Protein AF-A0A949XTU7-F1 (afdb_monomer_lite)

pLDDT: mean 70.81, std 19.99, range [29.8, 95.31]

Secondary structure (DSSP, 8-state):
-----------------------GGG------PEEPTTS-EE-GGGSTT-----B---S-TTSTT-B--EEEEEE-TTSSEEEEEE-S-EE-PBPTTS-B--EEEEPTTT--EEEEEESEEEEEEEEE-SSSS-EEEEEEEEPPBPP----

Structure (mmCIF, N/CA/C/O backbone):
data_AF-A0A949XTU7-F1
#
_entry.id   AF-A0A949XTU7-F1
#
loop_
_atom_site.group_PDB
_atom_site.id
_atom_site.type_symbol
_atom_site.label_atom_id
_atom_site.label_alt_id
_atom_site.label_comp_id
_atom_site.label_asym_id
_atom_site.label_entity_id
_atom_site.label_seq_id
_atom_site.pdbx_PDB_ins_code
_atom_site.Cartn_x
_atom_site.Cartn_y
_atom_site.Cartn_z
_atom_site.occupancy
_atom_site.B_iso_or_equiv
_atom_site.auth_seq_id
_atom_site.auth_comp_id
_atom_site.auth_asym_id
_atom_site.auth_atom_id
_atom_site.pdbx_PDB_model_num
ATOM 1 N N . MET A 1 1 ? -21.439 -76.596 13.500 1.00 38.84 1 MET A N 1
ATOM 2 C CA . MET A 1 1 ? -19.985 -76.475 13.743 1.00 38.84 1 MET A CA 1
ATOM 3 C C . MET A 1 1 ? -19.735 -75.093 14.336 1.00 38.84 1 MET A C 1
ATOM 5 O O . MET A 1 1 ? -20.201 -74.147 13.712 1.00 38.84 1 MET A O 1
ATOM 9 N N . PRO A 1 2 ? -19.149 -74.945 15.538 1.00 42.12 2 PRO A N 1
ATOM 10 C CA . PRO A 1 2 ? -18.985 -73.636 16.166 1.00 42.12 2 PRO A CA 1
ATOM 11 C C . PRO A 1 2 ? -17.638 -73.010 15.777 1.00 42.12 2 PRO A C 1
ATOM 13 O O . PRO A 1 2 ? -16.638 -73.720 15.705 1.00 42.12 2 PRO A O 1
ATOM 16 N N . LEU A 1 3 ? -17.587 -71.688 15.595 1.00 34.62 3 LEU A N 1
ATOM 17 C CA . LEU A 1 3 ? -16.339 -70.941 15.756 1.00 34.62 3 LEU A CA 1
ATOM 18 C C . LEU A 1 3 ? -16.587 -69.667 16.576 1.00 34.62 3 LEU A C 1
ATOM 20 O O . LEU A 1 3 ? -17.212 -68.715 16.128 1.00 34.62 3 LEU A O 1
ATOM 24 N N . LEU A 1 4 ? -16.144 -69.790 17.823 1.00 30.59 4 LEU A N 1
ATOM 25 C CA . LEU A 1 4 ? -15.580 -68.835 18.771 1.00 30.59 4 LEU A CA 1
ATOM 26 C C . LEU A 1 4 ? -15.936 -67.334 18.695 1.00 30.59 4 LEU A C 1
ATOM 28 O O . LEU A 1 4 ? -15.608 -66.614 17.759 1.00 30.59 4 LEU A O 1
ATOM 32 N N . LEU A 1 5 ? -16.495 -66.889 19.821 1.00 30.78 5 LEU A N 1
ATOM 33 C CA . LEU A 1 5 ? -16.744 -65.527 20.274 1.00 30.78 5 LEU A CA 1
ATOM 34 C C . LEU A 1 5 ? -15.444 -64.871 20.784 1.00 30.78 5 LEU A C 1
ATOM 36 O O . LEU A 1 5 ? -14.783 -65.435 21.656 1.00 30.78 5 LEU A O 1
ATOM 40 N N . THR A 1 6 ? -15.140 -63.648 20.350 1.00 33.66 6 THR A N 1
ATOM 41 C CA . THR A 1 6 ? -14.295 -62.714 21.115 1.00 33.66 6 THR A CA 1
ATOM 42 C C . THR A 1 6 ? -15.044 -61.401 21.325 1.00 33.66 6 THR A C 1
ATOM 44 O O . THR A 1 6 ? -15.431 -60.713 20.385 1.00 33.66 6 THR A O 1
ATOM 47 N N . MET A 1 7 ? -15.289 -61.094 22.601 1.00 29.80 7 MET A N 1
ATOM 48 C CA . MET A 1 7 ? -15.887 -59.853 23.084 1.00 29.80 7 MET A CA 1
ATOM 49 C C . MET A 1 7 ? -14.918 -58.674 22.919 1.00 29.80 7 MET A C 1
ATOM 51 O O . MET A 1 7 ? -13.766 -58.770 23.335 1.00 29.80 7 MET A O 1
ATOM 55 N N . ILE A 1 8 ? -15.419 -57.536 22.431 1.00 40.72 8 ILE A N 1
ATOM 56 C CA . ILE A 1 8 ? -14.872 -56.209 22.752 1.00 40.72 8 ILE A CA 1
ATOM 57 C C . ILE A 1 8 ? -15.970 -55.458 23.532 1.00 40.72 8 ILE A C 1
ATOM 59 O O . ILE A 1 8 ? -17.110 -55.423 23.061 1.00 40.72 8 ILE A O 1
ATOM 63 N N . PRO A 1 9 ? -15.690 -54.922 24.733 1.00 35.06 9 PRO A N 1
ATOM 64 C CA . PRO A 1 9 ? -16.704 -54.330 25.607 1.00 35.06 9 PRO A CA 1
ATOM 65 C C . PRO A 1 9 ? -16.957 -52.832 25.337 1.00 35.06 9 PRO A C 1
ATOM 67 O O . PRO A 1 9 ? -16.026 -52.102 25.015 1.00 35.06 9 PRO A O 1
ATOM 70 N N . GLY A 1 10 ? -18.196 -52.380 25.606 1.00 30.23 10 GLY A N 1
ATOM 71 C CA . GLY A 1 10 ? -18.542 -50.989 25.985 1.00 30.23 10 GLY A CA 1
ATOM 72 C C . GLY A 1 10 ? -19.089 -50.096 24.853 1.00 30.23 10 GLY A C 1
ATOM 73 O O . GLY A 1 10 ? -18.291 -49.592 24.080 1.00 30.23 10 GLY A O 1
ATOM 74 N N . ILE A 1 11 ? -20.408 -49.965 24.597 1.00 40.69 11 ILE A N 1
ATOM 75 C CA . ILE A 1 11 ? -21.445 -49.157 25.316 1.00 40.69 11 ILE A CA 1
ATOM 76 C C . ILE A 1 11 ? -21.199 -47.625 25.186 1.00 40.69 11 ILE A C 1
ATOM 78 O O . ILE A 1 11 ? -20.062 -47.221 25.397 1.00 40.69 11 ILE A O 1
ATOM 82 N N . PRO A 1 12 ? -22.200 -46.717 25.047 1.00 38.84 12 PRO A N 1
ATOM 83 C CA . PRO A 1 12 ? -23.486 -46.708 24.327 1.00 38.84 12 PRO A CA 1
ATOM 84 C C . PRO A 1 12 ? -23.682 -45.437 23.441 1.00 38.84 12 PRO A C 1
ATOM 86 O O . PRO A 1 12 ? -22.911 -44.482 23.471 1.00 38.84 12 PRO A O 1
ATOM 89 N N . LEU A 1 13 ? -24.794 -45.394 22.704 1.00 46.31 13 LEU A N 1
ATOM 90 C CA . LEU A 1 13 ? -25.411 -44.188 22.132 1.00 46.31 13 LEU A CA 1
ATOM 91 C C . LEU A 1 13 ? -26.076 -43.352 23.246 1.00 46.31 13 LEU A C 1
ATOM 93 O O . LEU A 1 13 ? -26.971 -43.885 23.899 1.00 46.31 13 LEU A O 1
ATOM 97 N N . ILE A 1 14 ? -25.723 -42.069 23.444 1.00 38.72 14 ILE A N 1
ATOM 98 C CA . ILE A 1 14 ? -26.490 -41.152 24.320 1.00 38.72 14 ILE A CA 1
ATOM 99 C C . ILE A 1 14 ? -26.607 -39.730 23.737 1.00 38.72 14 ILE A C 1
ATOM 101 O O . ILE A 1 14 ? -25.613 -39.067 23.468 1.00 38.72 14 ILE A O 1
ATOM 105 N N . ALA A 1 15 ? -27.881 -39.341 23.592 1.0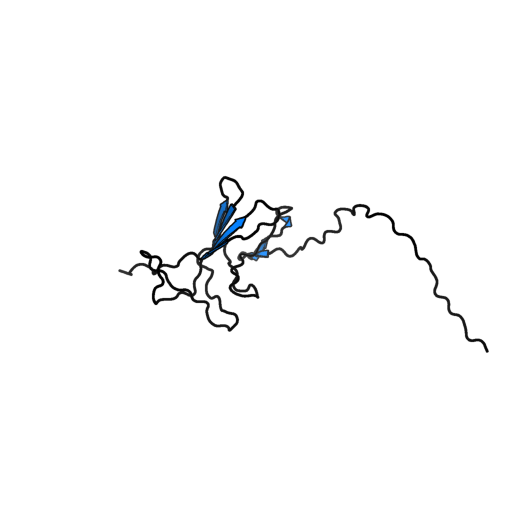0 34.69 15 ALA A N 1
ATOM 106 C CA . ALA A 1 15 ? -28.547 -38.042 23.738 1.00 34.69 15 ALA A CA 1
ATOM 107 C C . ALA A 1 15 ? -27.812 -36.744 23.362 1.00 34.69 15 ALA A C 1
ATOM 109 O O . ALA A 1 15 ? -26.806 -36.362 23.952 1.00 34.69 15 ALA A O 1
ATOM 110 N N . GLY A 1 16 ? -28.444 -35.974 22.472 1.00 45.38 16 GLY A N 1
ATOM 111 C CA . GLY A 1 16 ? -28.190 -34.542 22.384 1.00 45.38 16 GLY A CA 1
ATOM 112 C C . GLY A 1 16 ? -28.601 -33.831 23.672 1.00 45.38 16 GLY A C 1
ATOM 113 O O . GLY A 1 16 ? -29.646 -34.149 24.231 1.00 45.38 16 GLY A O 1
ATOM 114 N N . GLN A 1 17 ? -27.800 -32.857 24.109 1.00 32.72 17 GLN A N 1
ATOM 115 C CA . GLN A 1 17 ? -28.247 -31.780 24.989 1.00 32.72 17 GLN A CA 1
ATOM 116 C C . GLN A 1 17 ? -27.240 -30.614 24.990 1.00 32.72 17 GLN A C 1
ATOM 118 O O . GLN A 1 17 ? -26.088 -30.779 25.374 1.00 32.72 17 GLN A O 1
ATOM 123 N N . THR A 1 18 ? -27.752 -29.456 24.564 1.00 34.62 18 THR A N 1
ATOM 124 C CA . THR A 1 18 ? -27.377 -28.069 24.894 1.00 34.62 18 THR A CA 1
ATOM 125 C C . THR A 1 18 ? -25.920 -27.639 24.698 1.00 34.62 18 THR A C 1
ATOM 127 O O . THR A 1 18 ? -25.048 -27.964 25.505 1.00 34.62 18 THR A O 1
ATOM 130 N N . ASP A 1 19 ? -25.702 -26.777 23.693 1.00 34.28 19 ASP A N 1
ATOM 131 C CA . ASP A 1 19 ? -24.544 -25.877 23.593 1.00 34.28 19 ASP A CA 1
ATOM 132 C C . ASP A 1 19 ? -24.450 -25.030 24.867 1.00 34.28 19 ASP A C 1
ATOM 134 O O . ASP A 1 19 ? -25.000 -23.936 25.001 1.00 34.28 19 ASP A O 1
ATOM 138 N N . THR A 1 20 ? -23.778 -25.598 25.857 1.00 34.25 20 THR A N 1
ATOM 139 C CA . THR A 1 20 ? -23.361 -24.897 27.056 1.00 34.25 20 THR A CA 1
ATOM 140 C C . THR A 1 20 ? -22.155 -24.083 26.625 1.00 34.25 20 THR A C 1
ATOM 142 O O . THR A 1 20 ? -21.167 -24.658 26.164 1.00 34.25 20 THR A O 1
ATOM 145 N N . ILE A 1 21 ? -22.275 -22.756 26.707 1.00 42.16 21 ILE A N 1
ATOM 146 C CA . ILE A 1 21 ? -21.222 -21.792 26.370 1.00 42.16 21 ILE A CA 1
ATOM 147 C C . ILE A 1 21 ? -19.889 -22.300 26.935 1.00 42.16 21 ILE A C 1
ATOM 149 O O . ILE A 1 21 ? -19.717 -22.383 28.152 1.00 42.16 21 ILE A O 1
ATOM 153 N N . ARG A 1 22 ? -18.974 -22.707 26.047 1.00 37.62 22 ARG A N 1
ATOM 154 C CA . ARG A 1 22 ? -17.665 -23.230 26.442 1.00 37.62 22 ARG A CA 1
ATOM 155 C C . ARG A 1 22 ? -16.751 -22.074 26.831 1.00 37.62 22 ARG A C 1
ATOM 157 O O . ARG A 1 22 ? -16.722 -21.043 26.162 1.00 37.62 22 ARG A O 1
ATOM 164 N N . SER A 1 23 ? -16.055 -22.284 27.949 1.00 40.97 23 SER A N 1
ATOM 165 C CA . SER A 1 23 ? -15.065 -21.394 28.558 1.00 40.97 23 SER A CA 1
ATOM 166 C C . SER A 1 23 ? -14.067 -20.848 27.534 1.00 40.97 23 SER A C 1
ATOM 168 O O . SER A 1 23 ? -13.743 -21.509 26.549 1.00 40.97 23 SER A O 1
ATOM 170 N N . VAL A 1 24 ? -13.547 -19.655 27.821 1.00 45.69 24 VAL A N 1
ATOM 171 C CA . VAL A 1 24 ? -12.639 -18.816 27.011 1.00 45.69 24 VAL A CA 1
ATOM 172 C C . VAL A 1 24 ? -11.272 -19.481 26.725 1.00 45.69 24 VAL A C 1
ATOM 174 O O . VAL A 1 24 ? -10.406 -18.894 26.083 1.00 45.69 24 VAL A O 1
ATOM 177 N N . ASP A 1 25 ? -11.085 -20.731 27.136 1.00 44.75 25 ASP A N 1
ATOM 178 C CA . ASP A 1 25 ? -9.797 -21.422 27.146 1.00 44.75 25 ASP A CA 1
ATOM 179 C C . ASP A 1 25 ? -9.470 -22.181 25.842 1.00 44.75 25 ASP A C 1
ATOM 181 O O . ASP A 1 25 ? -8.364 -22.695 25.712 1.00 44.75 25 ASP A O 1
ATOM 185 N N . ASP A 1 26 ? -10.382 -22.232 24.858 1.00 41.66 26 ASP A N 1
ATOM 186 C CA . ASP A 1 26 ? -10.184 -22.967 23.586 1.00 41.66 26 ASP A CA 1
ATOM 187 C C . ASP A 1 26 ? -9.936 -22.065 22.359 1.00 41.66 26 ASP A C 1
ATOM 189 O O . ASP A 1 26 ? -9.970 -22.498 21.205 1.00 41.66 26 ASP A O 1
ATOM 193 N N . VAL A 1 27 ? -9.645 -20.777 22.566 1.00 39.94 27 VAL A N 1
ATOM 194 C CA . VAL A 1 27 ? -9.121 -19.959 21.468 1.00 39.94 27 VAL A CA 1
ATOM 195 C C . VAL A 1 27 ? -7.644 -20.303 21.324 1.00 39.94 27 VAL A C 1
ATOM 197 O O . VAL A 1 27 ? -6.797 -19.788 22.046 1.00 39.94 27 VAL A O 1
ATOM 200 N N . THR A 1 28 ? -7.308 -21.171 20.371 1.00 37.62 28 THR A N 1
ATOM 201 C CA . THR A 1 28 ? -5.922 -21.301 19.902 1.00 37.62 28 THR A CA 1
ATOM 202 C C . THR A 1 28 ? -5.516 -19.962 19.269 1.00 37.62 28 THR A C 1
ATOM 204 O O . THR A 1 28 ? -5.700 -19.725 18.075 1.00 37.62 28 THR A O 1
ATOM 207 N N . PHE A 1 29 ? -5.033 -19.029 20.093 1.00 44.72 29 PHE A N 1
ATOM 208 C CA . PHE A 1 29 ? -4.537 -17.728 19.664 1.00 44.72 29 PHE A CA 1
ATOM 209 C C . PHE A 1 29 ? -3.301 -17.963 18.798 1.00 44.72 29 PHE A C 1
ATOM 211 O O . PHE A 1 29 ? -2.308 -18.514 19.263 1.00 44.72 29 PHE A O 1
ATOM 218 N N . LYS A 1 30 ? -3.355 -17.570 17.524 1.00 45.25 30 LYS A N 1
ATOM 219 C CA . LYS A 1 30 ? -2.246 -17.726 16.576 1.00 45.25 30 LYS A CA 1
ATOM 220 C C . LYS A 1 30 ? -1.023 -16.953 17.104 1.00 45.25 30 LYS A C 1
ATOM 222 O O . LYS A 1 30 ? -0.954 -15.732 16.989 1.00 45.25 30 LYS A O 1
ATOM 227 N N . THR A 1 31 ? -0.080 -17.664 17.720 1.00 50.88 31 THR A N 1
ATOM 228 C CA . THR A 1 31 ? 1.115 -17.133 18.407 1.00 50.88 31 THR A CA 1
ATOM 229 C C . THR A 1 31 ? 2.187 -16.591 17.459 1.00 50.88 31 THR A C 1
ATOM 231 O O . THR A 1 31 ? 3.172 -15.991 17.895 1.00 50.88 31 THR A O 1
ATOM 234 N N . ASP A 1 32 ? 2.003 -16.754 16.152 1.00 59.31 32 ASP A N 1
ATOM 235 C CA . ASP A 1 32 ? 2.935 -16.282 15.136 1.00 59.31 32 ASP A CA 1
ATOM 236 C C . ASP A 1 32 ? 2.651 -14.833 14.740 1.00 59.31 32 ASP A C 1
ATOM 238 O O . ASP A 1 32 ? 2.011 -14.545 13.732 1.00 59.31 32 ASP A O 1
ATOM 242 N N . GLY A 1 33 ? 3.121 -13.903 15.573 1.00 64.06 33 GLY A N 1
ATOM 243 C CA . GLY A 1 33 ? 3.140 -12.475 15.250 1.00 64.06 33 GLY A CA 1
ATOM 244 C C . GLY A 1 33 ? 3.929 -12.145 13.973 1.00 64.06 33 GLY A C 1
ATOM 245 O O . GLY A 1 33 ? 4.781 -12.918 13.529 1.00 64.06 33 GLY A O 1
ATOM 246 N N . VAL A 1 34 ? 3.686 -10.965 13.396 1.00 69.69 34 VAL A N 1
ATOM 247 C CA . VAL A 1 34 ? 4.387 -10.494 12.190 1.00 69.69 34 VAL A CA 1
ATOM 248 C C . VAL A 1 34 ? 5.764 -9.954 12.553 1.00 69.69 34 VAL A C 1
ATOM 250 O O . VAL A 1 34 ? 5.900 -9.103 13.433 1.00 69.69 34 VAL A O 1
ATOM 253 N N . ARG A 1 35 ? 6.798 -10.448 11.864 1.00 68.88 35 ARG A N 1
ATOM 254 C CA . ARG A 1 35 ? 8.172 -9.967 12.025 1.00 68.88 35 ARG A CA 1
ATOM 255 C C . ARG A 1 35 ? 8.364 -8.668 11.248 1.00 68.88 35 ARG A C 1
ATOM 257 O O . ARG A 1 35 ? 8.155 -8.634 10.040 1.00 68.88 35 ARG A O 1
ATOM 264 N N . VAL A 1 36 ? 8.795 -7.624 11.941 1.00 66.62 36 VAL A N 1
ATOM 265 C CA . VAL A 1 36 ? 9.174 -6.341 11.340 1.00 66.62 36 VAL A CA 1
ATOM 266 C C . VAL A 1 36 ? 10.674 -6.308 11.038 1.00 66.62 36 VAL A C 1
ATOM 268 O O . VAL A 1 36 ? 11.439 -7.173 11.471 1.00 66.62 36 VAL A O 1
ATOM 271 N N . THR A 1 37 ? 11.118 -5.313 10.276 1.00 56.22 37 THR A N 1
ATOM 272 C CA . THR A 1 37 ? 12.504 -5.192 9.785 1.00 56.22 37 THR A CA 1
ATOM 273 C C . THR A 1 37 ? 13.551 -5.058 10.890 1.00 56.22 37 THR A C 1
ATOM 275 O O . THR A 1 37 ? 14.695 -5.457 10.693 1.00 56.22 37 THR A O 1
ATOM 278 N N . SER A 1 38 ? 13.157 -4.606 12.084 1.00 64.75 38 SER A N 1
ATOM 279 C CA . SER A 1 38 ? 13.987 -4.623 13.298 1.00 64.75 38 SER A CA 1
ATOM 280 C C . SER A 1 38 ? 14.189 -6.026 13.893 1.00 64.75 38 SER A C 1
ATOM 282 O O . SER A 1 38 ? 14.772 -6.165 14.963 1.00 64.75 38 SER A O 1
ATOM 284 N N . SER A 1 39 ? 13.700 -7.082 13.235 1.00 68.94 39 SER A N 1
ATOM 285 C CA . SER A 1 39 ? 13.625 -8.460 13.744 1.00 68.94 39 SER A CA 1
ATOM 286 C C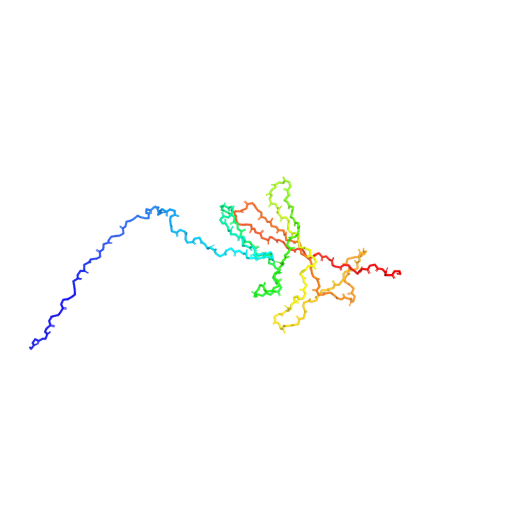 . SER A 1 39 ? 12.689 -8.675 14.936 1.00 68.94 39 SER A C 1
ATOM 288 O O . SER A 1 39 ? 12.584 -9.804 15.413 1.00 68.94 39 SER A O 1
ATOM 290 N N . GLN A 1 40 ? 11.977 -7.643 15.387 1.00 71.38 40 GLN A N 1
ATOM 291 C CA . GLN A 1 40 ? 10.943 -7.761 16.414 1.00 71.38 40 GLN A CA 1
ATOM 292 C C . GLN A 1 40 ? 9.679 -8.418 15.842 1.00 71.38 40 GLN A C 1
ATOM 294 O O . GLN A 1 40 ? 9.443 -8.383 14.633 1.00 71.38 40 GLN A O 1
ATOM 299 N N . ARG A 1 41 ? 8.856 -9.021 16.708 1.00 72.31 41 ARG A N 1
ATOM 300 C CA . ARG A 1 41 ? 7.548 -9.584 16.346 1.00 72.31 41 ARG A CA 1
ATOM 301 C C . ARG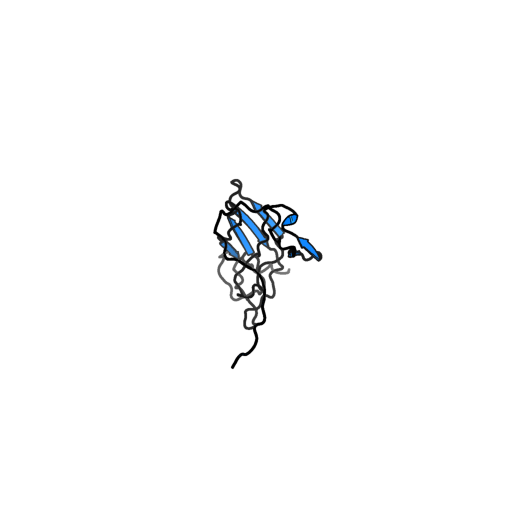 A 1 41 ? 6.431 -8.760 16.975 1.00 72.31 41 ARG A C 1
ATOM 303 O O . ARG A 1 41 ? 6.413 -8.585 18.188 1.00 72.31 41 ARG A O 1
ATOM 310 N N . ILE A 1 42 ? 5.484 -8.313 16.157 1.00 67.12 42 ILE A N 1
ATOM 311 C CA . ILE A 1 42 ? 4.222 -7.733 16.620 1.00 67.12 42 ILE A CA 1
ATOM 312 C C . ILE A 1 42 ? 3.217 -8.874 16.735 1.00 67.12 42 ILE A C 1
ATOM 314 O O . ILE A 1 42 ? 2.886 -9.508 15.733 1.00 67.12 42 ILE A O 1
ATOM 318 N N . THR A 1 43 ? 2.745 -9.160 17.946 1.00 68.81 43 THR A N 1
ATOM 319 C CA . THR A 1 43 ? 1.686 -10.146 18.185 1.00 68.81 43 THR A CA 1
ATOM 320 C C . THR A 1 43 ? 0.360 -9.428 18.446 1.00 68.81 43 THR A C 1
ATOM 322 O O . THR A 1 43 ? 0.358 -8.377 19.088 1.00 68.81 43 THR A O 1
ATOM 325 N N . PRO A 1 44 ? -0.786 -9.994 18.025 1.00 59.84 44 PRO A N 1
ATOM 326 C CA . PRO A 1 44 ? -2.098 -9.447 18.387 1.00 59.84 44 PRO A CA 1
ATOM 327 C C . PRO A 1 44 ? -2.354 -9.411 19.906 1.00 59.84 44 PRO A C 1
ATOM 329 O O . PRO A 1 44 ? -3.237 -8.703 20.374 1.00 59.84 44 PRO A O 1
ATOM 332 N N . LEU A 1 45 ? -1.563 -10.150 20.695 1.00 59.97 45 LEU A N 1
ATOM 333 C CA . LEU A 1 45 ? -1.602 -10.122 22.161 1.00 59.97 45 LEU A CA 1
ATOM 334 C C . LEU A 1 45 ? -1.074 -8.806 22.755 1.00 59.97 45 LEU A C 1
ATOM 336 O O . LEU A 1 45 ? -1.363 -8.520 23.912 1.00 59.97 45 LEU A O 1
ATOM 340 N N . ALA A 1 46 ? -0.332 -7.996 21.990 1.00 61.06 46 ALA A N 1
ATOM 341 C CA . ALA A 1 46 ? 0.142 -6.692 22.454 1.00 61.06 46 ALA A CA 1
ATOM 342 C C . ALA A 1 46 ? -1.013 -5.701 22.718 1.00 61.06 46 ALA A C 1
ATOM 344 O O . ALA A 1 46 ? -0.862 -4.795 23.533 1.00 61.06 46 ALA A O 1
ATOM 345 N N . ALA A 1 47 ? -2.167 -5.896 22.066 1.00 72.69 47 ALA A N 1
ATOM 346 C CA . ALA A 1 47 ? -3.415 -5.183 22.331 1.00 72.69 47 ALA A CA 1
ATOM 347 C C . ALA A 1 47 ? -4.613 -6.104 22.008 1.00 72.69 47 ALA A C 1
ATOM 349 O O . ALA A 1 47 ? -4.895 -6.326 20.825 1.00 72.69 47 ALA A O 1
ATOM 350 N N . PRO A 1 48 ? -5.316 -6.669 23.012 1.00 70.75 48 PRO A N 1
ATOM 351 C CA . PRO A 1 48 ? -6.442 -7.575 22.783 1.00 70.75 48 PRO A CA 1
ATOM 352 C C . PRO A 1 48 ? -7.490 -6.987 21.829 1.00 70.75 48 PRO A C 1
ATOM 354 O O . PRO A 1 48 ? -7.910 -5.844 21.981 1.00 70.75 48 PRO A O 1
ATOM 357 N N . GLY A 1 49 ? -7.912 -7.774 20.836 1.00 72.12 49 GLY A N 1
ATOM 358 C CA . GLY A 1 49 ? -8.844 -7.330 19.792 1.00 72.12 49 GLY A CA 1
ATOM 359 C C . GLY A 1 49 ? -8.194 -6.618 18.599 1.00 72.12 49 GLY A C 1
ATOM 360 O O . GLY A 1 49 ? -8.904 -6.263 17.662 1.00 72.12 49 GLY A O 1
ATOM 361 N N . SER A 1 50 ? -6.868 -6.442 18.597 1.00 74.69 50 SER A N 1
ATOM 362 C CA . SER A 1 50 ? -6.133 -5.911 17.445 1.00 74.69 50 SER A CA 1
ATOM 363 C C . SER A 1 50 ? -6.064 -6.901 16.276 1.00 74.69 50 SER A C 1
ATOM 365 O O . SER A 1 50 ? -6.061 -8.122 16.452 1.00 74.69 50 SER A O 1
ATOM 367 N N . TYR A 1 51 ? -5.969 -6.356 15.062 1.00 76.69 51 TYR A N 1
ATOM 368 C CA . TYR A 1 51 ? -5.771 -7.117 13.831 1.00 76.69 51 TYR A CA 1
ATOM 369 C C . TYR A 1 51 ? -4.464 -6.702 13.167 1.00 76.69 51 TYR A C 1
ATOM 371 O O . TYR A 1 51 ? -4.159 -5.516 13.067 1.00 76.69 51 TYR A O 1
ATOM 379 N N . ILE A 1 52 ? -3.724 -7.684 12.653 1.00 78.12 52 ILE A N 1
ATOM 380 C CA . ILE A 1 52 ? -2.611 -7.425 11.742 1.00 78.12 52 ILE A CA 1
ATOM 381 C C . ILE A 1 52 ? -3.133 -7.580 10.320 1.00 78.12 52 ILE A C 1
ATOM 383 O O . ILE A 1 52 ? -3.681 -8.626 9.965 1.00 78.12 52 ILE A O 1
ATOM 387 N N . MET A 1 53 ? -2.974 -6.533 9.516 1.00 79.31 53 MET A N 1
ATOM 388 C CA . MET A 1 53 ? -3.436 -6.506 8.134 1.00 79.31 53 MET A CA 1
ATOM 389 C C . MET A 1 53 ? -2.268 -6.265 7.180 1.00 79.31 53 MET A C 1
ATOM 391 O O . MET A 1 53 ? -1.473 -5.355 7.425 1.00 79.31 53 MET A O 1
ATOM 395 N N . PRO A 1 54 ? -2.154 -7.043 6.088 1.00 81.06 54 PRO A N 1
ATOM 396 C CA . PRO A 1 54 ? -1.210 -6.720 5.034 1.00 81.06 54 PRO A CA 1
ATOM 397 C C . PRO A 1 54 ? -1.647 -5.437 4.318 1.00 81.06 54 PRO A C 1
ATOM 399 O O . PRO A 1 54 ? -2.840 -5.178 4.123 1.00 81.06 54 PRO A O 1
ATOM 402 N N . LEU A 1 55 ? -0.670 -4.658 3.862 1.00 84.94 55 LEU A N 1
ATOM 403 C CA . LEU A 1 55 ? -0.896 -3.520 2.975 1.00 84.94 55 LEU A CA 1
ATOM 404 C C . LEU A 1 55 ? -1.068 -4.031 1.536 1.00 84.94 55 LEU A C 1
ATOM 406 O O . LEU A 1 55 ? -0.158 -3.967 0.706 1.00 84.94 55 LEU A O 1
ATOM 410 N N . ALA A 1 56 ? -2.222 -4.639 1.263 1.00 88.00 56 ALA A N 1
ATOM 411 C CA . ALA A 1 56 ? -2.454 -5.400 0.041 1.00 88.00 56 ALA A CA 1
ATOM 412 C C . ALA A 1 56 ? -2.508 -4.511 -1.217 1.00 88.00 56 ALA A C 1
ATOM 414 O O . ALA A 1 56 ? -3.469 -3.773 -1.447 1.00 88.00 56 ALA A O 1
ATOM 415 N N . THR A 1 57 ? -1.499 -4.615 -2.086 1.00 86.88 57 THR A N 1
ATOM 416 C CA . THR A 1 57 ? -1.456 -3.863 -3.358 1.00 86.88 57 THR A CA 1
ATOM 417 C C . THR A 1 57 ? -2.248 -4.556 -4.464 1.00 86.88 57 THR A C 1
ATOM 419 O O . THR A 1 57 ? -2.664 -3.899 -5.416 1.00 86.88 57 THR A O 1
ATOM 422 N N . ALA A 1 58 ? -2.518 -5.860 -4.323 1.00 88.31 58 ALA A N 1
ATOM 423 C CA . ALA A 1 58 ? -3.097 -6.740 -5.345 1.00 88.31 58 ALA A CA 1
ATOM 424 C C . ALA A 1 58 ? -2.320 -6.771 -6.677 1.00 88.31 58 ALA A C 1
ATOM 426 O O . ALA A 1 58 ? -2.897 -7.061 -7.719 1.00 88.31 58 ALA A O 1
ATOM 427 N N . LEU A 1 59 ? -1.020 -6.456 -6.653 1.00 86.56 59 LEU A N 1
ATOM 428 C CA . LEU A 1 59 ? -0.156 -6.560 -7.835 1.00 86.56 59 LEU A CA 1
ATOM 429 C C . LEU A 1 59 ? 0.182 -8.015 -8.201 1.00 86.56 59 LEU A C 1
ATOM 431 O O . LEU A 1 59 ? 0.538 -8.281 -9.345 1.00 86.56 59 LEU A O 1
ATOM 435 N N . ARG A 1 60 ? 0.096 -8.936 -7.234 1.00 88.81 60 ARG A N 1
ATOM 436 C CA . ARG A 1 60 ? 0.338 -10.377 -7.388 1.00 88.81 60 ARG A CA 1
ATOM 437 C C . ARG A 1 60 ? -0.621 -11.164 -6.504 1.00 88.81 60 ARG A C 1
ATOM 439 O O . ARG A 1 60 ? -0.990 -10.671 -5.433 1.00 88.81 60 ARG A O 1
ATOM 446 N N . THR A 1 61 ? -0.973 -12.385 -6.903 1.00 88.75 61 THR A N 1
ATOM 447 C CA . THR A 1 61 ? -1.833 -13.250 -6.077 1.00 88.75 61 THR A CA 1
ATOM 448 C C . THR A 1 61 ? -1.090 -13.908 -4.917 1.00 88.75 61 THR A C 1
ATOM 450 O O . THR A 1 61 ? -1.718 -14.312 -3.947 1.00 88.75 61 THR A O 1
ATOM 453 N N . ASP A 1 62 ? 0.238 -14.011 -4.998 1.00 87.50 62 ASP A N 1
ATOM 454 C CA . ASP A 1 62 ? 1.102 -14.608 -3.967 1.00 87.50 62 ASP A CA 1
ATOM 455 C C . ASP A 1 62 ? 1.519 -13.629 -2.855 1.00 87.50 62 ASP A C 1
ATOM 457 O O . ASP A 1 62 ? 2.376 -13.954 -2.037 1.00 87.50 62 ASP A O 1
ATOM 461 N N . GLU A 1 63 ? 0.949 -12.420 -2.849 1.00 85.69 63 GLU A N 1
ATOM 462 C CA . GLU A 1 63 ? 1.200 -11.361 -1.864 1.00 85.69 63 GLU A CA 1
ATOM 463 C C . GLU A 1 63 ? 2.644 -10.814 -1.823 1.00 85.69 63 GLU A C 1
ATOM 465 O O . GLU A 1 63 ? 2.920 -9.863 -1.087 1.00 85.69 63 GLU A O 1
ATOM 470 N N . ASN A 1 64 ? 3.554 -11.298 -2.678 1.00 84.62 64 ASN A N 1
ATOM 471 C CA . ASN A 1 64 ? 4.974 -10.913 -2.694 1.00 84.62 64 ASN A CA 1
ATOM 472 C C . ASN A 1 64 ? 5.241 -9.526 -3.322 1.00 84.62 64 ASN A C 1
ATOM 474 O O . ASN A 1 64 ? 6.373 -9.151 -3.623 1.00 84.62 64 ASN A O 1
ATOM 478 N N . ALA A 1 65 ? 4.179 -8.755 -3.548 1.00 86.69 65 ALA A N 1
ATOM 479 C CA . ALA A 1 65 ? 4.231 -7.362 -3.977 1.00 86.69 65 ALA A CA 1
ATOM 480 C C . ALA A 1 65 ? 3.362 -6.449 -3.097 1.00 86.69 65 ALA A C 1
ATOM 482 O O . ALA A 1 65 ? 2.992 -5.350 -3.514 1.00 86.69 65 ALA A O 1
ATOM 483 N N . ASN A 1 66 ? 3.005 -6.895 -1.889 1.00 87.00 66 ASN A N 1
ATOM 484 C CA . ASN A 1 66 ? 2.324 -6.057 -0.909 1.00 87.00 66 ASN A CA 1
ATOM 485 C C . ASN A 1 66 ? 3.225 -4.915 -0.425 1.00 87.00 66 ASN A C 1
ATOM 487 O O . ASN A 1 66 ? 4.455 -5.006 -0.439 1.00 87.00 66 ASN A O 1
ATOM 491 N N . GLY A 1 67 ? 2.591 -3.826 0.005 1.00 80.62 67 GLY A N 1
ATOM 492 C CA . GLY A 1 67 ? 3.283 -2.676 0.559 1.00 80.62 67 GLY A CA 1
ATOM 493 C C . GLY A 1 67 ? 4.005 -3.060 1.847 1.00 80.62 67 GLY A C 1
ATOM 494 O O . GLY A 1 67 ? 3.457 -3.744 2.711 1.00 80.62 67 GLY A O 1
ATOM 495 N N . GLY A 1 68 ? 5.240 -2.602 1.983 1.00 77.56 68 GLY A N 1
ATOM 496 C CA . GLY A 1 68 ? 5.967 -2.593 3.241 1.00 77.56 68 GLY A CA 1
ATOM 497 C C . GLY A 1 68 ? 6.134 -1.170 3.759 1.00 77.56 68 GLY A C 1
ATOM 498 O O . GLY A 1 68 ? 5.763 -0.200 3.095 1.00 77.56 68 GLY A O 1
ATOM 499 N N . TYR A 1 69 ? 6.748 -1.059 4.938 1.00 72.06 69 TYR A N 1
ATOM 500 C CA . TYR A 1 69 ? 7.296 0.204 5.440 1.00 72.06 69 TYR A CA 1
ATOM 501 C C . TYR A 1 69 ? 6.265 1.346 5.494 1.00 72.06 69 TYR A C 1
ATOM 503 O O . TYR A 1 69 ? 6.477 2.423 4.937 1.00 72.06 69 TYR A O 1
ATOM 511 N N . ALA A 1 70 ? 5.134 1.115 6.171 1.00 67.56 70 ALA A N 1
ATOM 512 C CA . ALA A 1 70 ? 4.256 2.210 6.579 1.00 67.56 70 ALA A CA 1
ATOM 513 C C . ALA A 1 70 ? 5.067 3.208 7.414 1.00 67.56 70 ALA A C 1
ATOM 515 O O . ALA A 1 70 ? 5.639 2.836 8.439 1.00 67.56 70 ALA A O 1
ATOM 516 N N . VAL A 1 71 ? 5.143 4.457 6.962 1.00 78.12 71 VAL A N 1
ATOM 517 C CA . VAL A 1 71 ? 5.945 5.497 7.624 1.00 78.12 71 VAL A CA 1
ATOM 518 C C . VAL A 1 71 ? 5.105 6.523 8.353 1.00 78.12 71 VAL A C 1
ATOM 520 O O . VAL A 1 71 ? 5.595 7.181 9.265 1.00 78.12 71 VAL A O 1
ATOM 523 N N . THR A 1 72 ? 3.846 6.680 7.958 1.00 83.94 72 THR A N 1
ATOM 524 C CA . THR A 1 72 ? 2.926 7.581 8.637 1.00 83.94 72 THR A CA 1
ATOM 525 C C . THR A 1 72 ? 1.500 7.081 8.499 1.00 83.94 72 THR A C 1
ATOM 527 O O . THR A 1 72 ? 1.140 6.418 7.521 1.00 83.94 72 THR A O 1
ATOM 530 N N . SER A 1 73 ? 0.697 7.399 9.504 1.00 88.69 73 SER A N 1
ATOM 531 C CA . SER A 1 73 ? -0.725 7.117 9.536 1.00 88.69 73 SER A CA 1
ATOM 532 C C . SER A 1 73 ? -1.482 8.319 10.076 1.00 88.69 73 SER A C 1
ATOM 534 O O . SER A 1 73 ? -0.983 9.008 10.966 1.00 88.69 73 SER A O 1
ATOM 536 N N . ALA A 1 74 ? -2.691 8.542 9.576 1.00 92.19 74 ALA A N 1
ATOM 537 C CA . ALA A 1 74 ? -3.581 9.591 10.053 1.00 92.19 74 ALA A CA 1
ATOM 538 C C . ALA A 1 74 ? -4.998 9.036 10.189 1.00 92.19 74 ALA A C 1
ATOM 540 O O . ALA A 1 74 ? -5.513 8.428 9.252 1.00 92.19 74 ALA A O 1
ATOM 541 N N . LEU A 1 75 ? -5.612 9.246 11.350 1.00 95.00 75 LEU A N 1
ATOM 542 C CA . LEU A 1 75 ? -7.020 8.950 11.581 1.00 95.00 75 LEU A CA 1
ATOM 543 C C . LEU A 1 75 ? -7.838 10.211 11.279 1.00 95.00 75 LEU A C 1
ATOM 545 O O . LEU A 1 75 ? -7.419 11.318 11.628 1.00 95.00 75 LEU A O 1
ATOM 549 N N . SER A 1 76 ? -8.971 10.056 10.601 1.00 91.69 76 SER A N 1
ATOM 550 C CA . SER A 1 76 ? -9.894 11.158 10.350 1.00 91.69 76 SER A CA 1
ATOM 551 C C . SER A 1 76 ? -10.468 11.711 11.666 1.00 91.69 76 SER A C 1
ATOM 553 O O . SER A 1 76 ? -10.540 10.983 12.656 1.00 91.69 76 SER A O 1
ATOM 555 N N . PRO A 1 77 ? -10.894 12.989 11.715 1.00 95.31 77 PRO A N 1
ATOM 556 C CA . PRO A 1 77 ? -11.435 13.587 12.941 1.00 95.31 77 PRO A CA 1
ATOM 557 C C . PRO A 1 77 ? -12.687 12.896 13.501 1.00 95.31 77 PRO A C 1
ATOM 559 O O . PRO A 1 77 ? -12.977 13.033 14.682 1.00 95.31 77 PRO A O 1
ATOM 562 N N . ASP A 1 78 ? -13.435 12.191 12.651 1.00 94.38 78 ASP A N 1
ATOM 563 C CA . ASP A 1 78 ? -14.613 11.392 13.003 1.00 94.38 78 ASP A CA 1
ATOM 564 C C . ASP A 1 78 ? -14.274 9.928 13.347 1.00 94.38 78 ASP A C 1
ATOM 566 O O . ASP A 1 78 ? -15.176 9.134 13.589 1.00 94.38 78 ASP A O 1
ATOM 570 N N . GLU A 1 79 ? -12.986 9.570 13.365 1.00 92.94 79 GLU A N 1
ATOM 571 C CA . GLU A 1 79 ? -12.455 8.254 13.744 1.00 92.94 79 GLU A CA 1
ATOM 572 C C . GLU 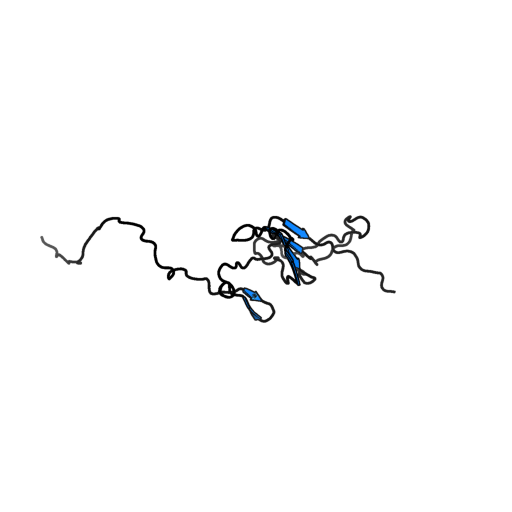A 1 79 ? -12.909 7.078 12.863 1.00 92.94 79 GLU A C 1
ATOM 574 O O . GLU A 1 79 ? -12.745 5.917 13.236 1.00 92.94 79 GLU A O 1
ATOM 579 N N . THR A 1 80 ? -13.441 7.348 11.669 1.00 94.38 80 THR A N 1
ATOM 580 C CA . THR A 1 80 ? -13.973 6.311 10.770 1.00 94.38 80 THR A CA 1
ATOM 581 C C . THR A 1 80 ? -12.980 5.862 9.700 1.00 94.38 80 THR A C 1
ATOM 583 O O . THR A 1 80 ? -13.040 4.713 9.255 1.00 94.38 80 THR A O 1
ATOM 586 N N . ILE A 1 81 ? -12.044 6.732 9.303 1.00 93.44 81 ILE A N 1
ATOM 587 C CA . ILE A 1 81 ? -11.095 6.487 8.214 1.00 93.44 81 ILE A CA 1
ATOM 588 C C . ILE A 1 81 ? -9.658 6.577 8.714 1.00 93.44 81 ILE A C 1
ATOM 590 O O . ILE A 1 81 ? -9.208 7.614 9.196 1.00 93.44 81 ILE A O 1
ATOM 594 N N . LEU A 1 82 ? -8.896 5.505 8.510 1.00 91.44 82 LEU A N 1
ATOM 595 C CA . LEU A 1 82 ? -7.459 5.461 8.753 1.00 91.44 82 LEU A CA 1
ATOM 596 C C . LEU A 1 82 ? -6.697 5.483 7.424 1.00 91.44 82 LEU A C 1
ATOM 598 O O . LEU A 1 82 ? -6.817 4.577 6.601 1.00 91.44 82 LEU A O 1
ATOM 602 N N . LEU A 1 83 ? -5.859 6.497 7.237 1.00 91.12 83 LEU A N 1
ATOM 603 C CA . LEU A 1 83 ? -4.892 6.566 6.147 1.00 91.12 83 LEU A CA 1
ATOM 604 C C . LEU A 1 83 ? -3.560 5.978 6.602 1.00 91.12 83 LEU A C 1
ATOM 606 O O . LEU A 1 83 ? -3.060 6.337 7.665 1.00 91.12 83 LEU A O 1
ATOM 610 N N . VAL A 1 84 ? -2.959 5.126 5.775 1.00 88.88 84 VAL A N 1
ATOM 611 C CA . VAL A 1 84 ? -1.606 4.592 5.975 1.00 88.88 84 VAL A CA 1
ATOM 612 C C . VAL A 1 84 ? -0.777 4.866 4.727 1.00 88.88 84 VAL A C 1
ATOM 614 O O . VAL A 1 84 ? -1.090 4.364 3.649 1.00 88.88 84 VAL A O 1
ATOM 617 N N . LEU A 1 85 ? 0.288 5.654 4.865 1.00 86.06 85 LEU A N 1
ATOM 618 C CA . LEU A 1 85 ? 1.222 5.970 3.786 1.00 86.06 85 LEU A CA 1
ATOM 619 C C . LEU A 1 85 ? 2.507 5.155 3.944 1.00 86.06 85 LEU A C 1
ATOM 621 O O . LEU A 1 85 ? 3.128 5.118 5.009 1.00 86.06 85 LEU A O 1
ATOM 625 N N . THR A 1 86 ? 2.943 4.555 2.844 1.00 82.94 86 THR A N 1
ATOM 626 C CA . THR A 1 86 ? 4.272 3.945 2.713 1.00 82.94 86 THR A CA 1
ATOM 627 C C . THR A 1 86 ? 5.236 4.932 2.065 1.00 82.94 86 THR A C 1
ATOM 629 O O . THR A 1 86 ? 4.832 5.585 1.102 1.00 82.94 86 THR A O 1
ATOM 632 N N . SER A 1 87 ? 6.500 4.988 2.489 1.00 69.75 87 SER A N 1
ATOM 633 C CA . SER A 1 87 ? 7.522 5.742 1.745 1.00 69.75 87 SER A CA 1
ATOM 634 C C . SER A 1 87 ? 8.480 4.827 1.002 1.00 69.75 87 SER A C 1
ATOM 636 O O . SER A 1 87 ? 8.840 3.766 1.508 1.00 69.75 87 SER A O 1
ATOM 638 N N . GLY A 1 88 ? 8.891 5.287 -0.186 1.00 59.31 88 GLY A N 1
ATOM 639 C CA . GLY A 1 88 ? 10.186 5.103 -0.856 1.00 59.31 88 GLY A CA 1
ATOM 640 C C . GLY A 1 88 ? 10.806 3.712 -1.045 1.00 59.31 88 GLY A C 1
ATOM 641 O O . GLY A 1 88 ? 11.808 3.608 -1.745 1.00 59.31 88 GLY A O 1
ATOM 642 N N . SER A 1 89 ? 10.278 2.649 -0.445 1.00 62.38 89 SER A N 1
ATOM 643 C CA . SER A 1 89 ? 10.906 1.320 -0.376 1.00 62.38 89 SER A CA 1
ATOM 644 C C . SER A 1 89 ? 10.054 0.212 -0.990 1.00 62.38 89 SER A C 1
ATOM 646 O O . SER A 1 89 ? 10.456 -0.946 -0.979 1.00 62.38 89 SER A O 1
ATOM 648 N N . ASN A 1 90 ? 8.910 0.555 -1.583 1.00 73.69 90 ASN A N 1
ATOM 649 C CA . ASN A 1 90 ? 8.123 -0.373 -2.390 1.00 73.69 90 ASN A CA 1
ATOM 650 C C . ASN A 1 90 ? 8.671 -0.363 -3.825 1.00 73.69 90 ASN A C 1
ATOM 652 O O . ASN A 1 90 ? 8.100 0.233 -4.742 1.00 73.69 90 ASN A O 1
ATOM 656 N N . THR A 1 91 ? 9.854 -0.951 -3.985 1.00 78.06 91 THR A N 1
ATOM 657 C CA . THR A 1 91 ? 10.624 -0.980 -5.232 1.00 78.06 91 THR A CA 1
ATOM 658 C C . THR A 1 91 ? 10.941 -2.417 -5.632 1.00 78.06 91 THR A C 1
ATOM 660 O O . THR A 1 91 ? 10.878 -3.335 -4.816 1.00 78.06 91 THR A O 1
ATOM 663 N N . GLY A 1 92 ? 11.262 -2.629 -6.910 1.00 76.44 92 GLY A N 1
ATOM 664 C CA . GLY A 1 92 ? 11.739 -3.933 -7.383 1.00 76.44 92 GLY A CA 1
ATOM 665 C C . GLY A 1 92 ? 10.678 -5.037 -7.389 1.00 76.44 92 GLY A C 1
ATOM 666 O O . GLY A 1 92 ? 11.027 -6.214 -7.437 1.00 76.44 92 GLY A O 1
ATOM 667 N N . TYR A 1 93 ? 9.389 -4.685 -7.355 1.00 86.81 93 TYR A N 1
ATOM 668 C CA . TYR A 1 93 ? 8.328 -5.667 -7.547 1.00 86.81 93 TYR A CA 1
ATOM 669 C C . TYR A 1 93 ? 8.388 -6.243 -8.954 1.00 86.81 93 TYR A C 1
ATOM 671 O O . TYR A 1 93 ? 8.390 -5.501 -9.936 1.00 86.81 93 TYR A O 1
ATOM 679 N N . ASN A 1 94 ? 8.332 -7.565 -9.051 1.00 89.94 94 ASN A N 1
ATOM 680 C CA . ASN A 1 94 ? 8.169 -8.264 -10.317 1.00 89.94 94 ASN A CA 1
ATOM 681 C C . ASN A 1 94 ? 6.729 -8.752 -10.461 1.00 89.94 94 ASN A C 1
ATOM 683 O O . ASN A 1 94 ? 6.082 -9.110 -9.478 1.00 89.94 94 ASN A O 1
ATOM 687 N N . LYS A 1 95 ? 6.238 -8.803 -11.693 1.00 90.31 95 LYS A N 1
ATOM 688 C CA . LYS A 1 95 ? 5.020 -9.526 -12.055 1.00 90.31 95 LYS A CA 1
ATOM 689 C C . LYS A 1 95 ? 5.248 -11.029 -11.912 1.00 90.31 95 LYS A C 1
ATOM 691 O O . LYS A 1 95 ? 6.375 -11.488 -11.712 1.00 90.31 95 LYS A O 1
ATOM 696 N N . GLU A 1 96 ? 4.177 -11.810 -11.993 1.00 91.06 96 GLU A N 1
ATOM 697 C CA . GLU A 1 96 ? 4.239 -13.269 -11.819 1.00 91.06 96 GLU A CA 1
ATOM 698 C C . GLU A 1 96 ? 5.166 -13.960 -12.827 1.00 91.06 96 GLU A C 1
ATOM 700 O O . GLU A 1 96 ? 5.837 -14.921 -12.467 1.00 91.06 96 GLU A O 1
ATOM 705 N N . ASP A 1 97 ? 5.305 -13.400 -14.030 1.00 92.25 97 ASP A N 1
ATOM 706 C CA . ASP A 1 97 ? 6.241 -13.850 -15.069 1.00 92.25 97 ASP A CA 1
ATOM 707 C C . ASP A 1 97 ? 7.718 -13.472 -14.811 1.00 92.25 97 ASP A C 1
ATOM 709 O O . ASP A 1 97 ? 8.589 -13.757 -15.630 1.00 92.25 97 ASP A O 1
ATOM 713 N N . GLY A 1 98 ? 8.015 -12.819 -13.684 1.00 90.19 98 GLY A N 1
ATOM 714 C CA . GLY A 1 98 ? 9.357 -12.379 -13.306 1.00 90.19 98 GLY A CA 1
ATOM 715 C C . GLY A 1 98 ? 9.791 -11.050 -13.927 1.00 90.19 98 GLY A C 1
ATOM 716 O O . GLY A 1 98 ? 10.858 -10.547 -13.575 1.00 90.19 98 GLY A O 1
ATOM 717 N N . THR A 1 99 ? 8.986 -10.441 -14.801 1.00 93.12 99 THR A N 1
ATOM 718 C CA . THR A 1 99 ? 9.307 -9.131 -15.380 1.00 93.12 99 THR A CA 1
ATOM 719 C C . THR A 1 99 ? 9.064 -7.999 -14.378 1.00 93.12 99 THR A C 1
ATOM 721 O O . THR A 1 99 ? 8.154 -8.094 -13.551 1.00 93.12 99 THR A O 1
ATOM 724 N N . PRO A 1 100 ? 9.821 -6.889 -14.436 1.00 89.94 100 PRO A N 1
ATOM 725 C CA . PRO A 1 100 ? 9.608 -5.771 -13.526 1.00 89.94 100 PRO A CA 1
ATOM 726 C C . PRO A 1 100 ? 8.212 -5.156 -13.653 1.00 89.94 100 PRO A C 1
ATOM 728 O O . PRO A 1 100 ? 7.705 -4.887 -14.747 1.00 89.94 100 PRO A O 1
ATOM 731 N N . THR A 1 101 ? 7.608 -4.856 -12.508 1.00 88.81 101 THR A N 1
ATOM 732 C CA . THR A 1 101 ? 6.447 -3.973 -12.443 1.00 88.81 101 THR A CA 1
ATOM 733 C C . THR A 1 101 ? 6.942 -2.547 -12.614 1.00 88.81 101 THR A C 1
ATOM 735 O O . THR A 1 101 ? 7.644 -2.010 -11.758 1.00 88.81 101 THR A O 1
ATOM 738 N N . VAL A 1 102 ? 6.581 -1.939 -13.738 1.00 88.44 102 VAL A N 1
ATOM 739 C CA . VAL A 1 102 ? 6.925 -0.555 -14.055 1.00 88.44 102 VAL A CA 1
ATOM 740 C C . VAL A 1 102 ? 5.672 0.292 -14.142 1.00 88.44 102 VAL A C 1
ATOM 742 O O . VAL A 1 102 ? 4.598 -0.175 -14.520 1.00 88.44 102 VAL A O 1
ATOM 745 N N . TYR A 1 103 ? 5.827 1.561 -13.807 1.00 84.00 103 TYR A N 1
ATOM 746 C CA . TYR A 1 103 ? 4.753 2.528 -13.808 1.00 84.00 103 TYR A CA 1
ATOM 747 C C . TYR A 1 103 ? 5.143 3.770 -14.595 1.00 84.00 103 TYR A C 1
ATOM 749 O O . TYR A 1 103 ? 6.308 4.165 -14.533 1.00 84.00 103 TYR A O 1
ATOM 757 N N . PRO A 1 104 ? 4.188 4.440 -15.259 1.00 86.00 104 PRO A N 1
ATOM 758 C CA . PRO A 1 104 ? 4.468 5.723 -15.880 1.00 86.00 104 PRO A CA 1
ATOM 759 C C . PRO A 1 104 ? 4.882 6.747 -14.821 1.00 86.00 104 PRO A C 1
ATOM 761 O O . PRO A 1 104 ? 4.275 6.838 -13.748 1.00 86.00 104 PRO A O 1
ATOM 764 N N . VAL A 1 105 ? 5.910 7.524 -15.142 1.00 85.25 105 VAL A N 1
ATOM 765 C CA . VAL A 1 105 ? 6.227 8.762 -14.428 1.00 85.25 105 VAL A CA 1
ATOM 766 C C . VAL A 1 105 ? 5.229 9.814 -14.893 1.00 85.25 105 VAL A C 1
ATOM 768 O O . VAL A 1 105 ? 5.056 9.985 -16.101 1.00 85.25 105 VAL A O 1
ATOM 771 N N . LEU A 1 106 ? 4.561 10.492 -13.959 1.00 83.25 106 LEU A N 1
ATOM 772 C CA . LEU A 1 106 ? 3.593 11.534 -14.302 1.00 83.25 106 LEU A CA 1
ATOM 773 C C . LEU A 1 106 ? 4.295 12.888 -14.428 1.00 83.25 106 LEU A C 1
ATOM 775 O O . LEU A 1 106 ? 5.220 13.200 -13.672 1.00 83.25 106 LEU A O 1
ATOM 779 N N . ASP A 1 107 ? 3.845 13.701 -15.376 1.00 81.94 107 ASP A N 1
ATOM 780 C CA . ASP A 1 107 ? 4.208 15.108 -15.462 1.00 81.94 107 ASP A CA 1
ATOM 781 C C . ASP A 1 107 ? 3.631 15.860 -14.254 1.00 81.94 107 ASP A C 1
ATOM 783 O O . ASP A 1 107 ? 2.463 15.701 -13.899 1.00 81.94 107 ASP A O 1
ATOM 787 N N . ARG A 1 108 ? 4.456 16.683 -13.600 1.00 79.00 108 ARG A N 1
ATOM 788 C CA . ARG A 1 108 ? 4.062 17.380 -12.364 1.00 79.00 108 ARG A CA 1
ATOM 789 C C . ARG A 1 108 ? 2.934 18.384 -12.579 1.00 79.00 108 ARG A C 1
ATOM 791 O O . ARG A 1 108 ? 2.137 18.586 -11.670 1.00 79.00 108 ARG A O 1
ATOM 798 N N . ASN A 1 109 ? 2.904 19.045 -13.730 1.00 82.12 109 ASN A N 1
ATOM 799 C CA . ASN A 1 109 ? 1.995 20.161 -13.966 1.00 82.12 109 ASN A CA 1
ATOM 800 C C . ASN A 1 109 ? 0.633 19.680 -14.471 1.00 82.12 109 ASN A C 1
ATOM 802 O O . ASN A 1 109 ? -0.385 20.305 -14.197 1.00 82.12 109 ASN A O 1
ATOM 806 N N . THR A 1 110 ? 0.619 18.571 -15.205 1.00 83.56 110 THR A N 1
ATOM 807 C CA . THR A 1 110 ? -0.573 18.051 -15.884 1.00 83.56 110 THR A CA 1
ATOM 808 C C . THR A 1 110 ? -1.090 16.747 -15.282 1.00 83.56 110 THR A C 1
ATOM 810 O O . THR A 1 110 ? -2.222 16.362 -15.559 1.00 83.56 110 THR A O 1
ATOM 813 N N . GLY A 1 111 ? -0.280 1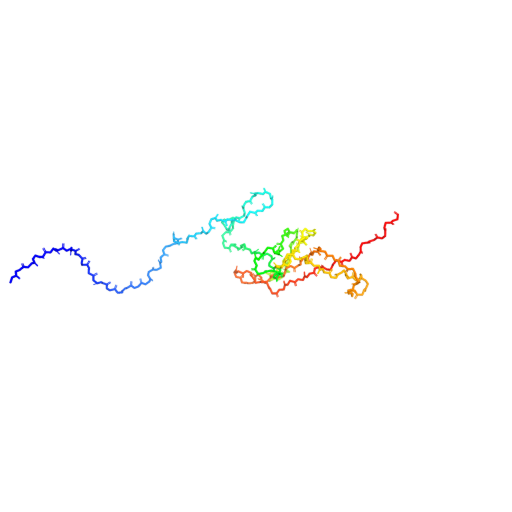6.035 -14.492 1.00 80.81 111 GLY A N 1
ATOM 814 C CA . GLY A 1 111 ? -0.610 14.703 -13.980 1.00 80.81 111 GLY A CA 1
ATOM 815 C C . GLY A 1 111 ? -0.654 13.618 -15.063 1.00 80.81 111 GLY A C 1
ATOM 816 O O . GLY A 1 111 ? -1.044 12.487 -14.782 1.00 80.81 111 GLY A O 1
ATOM 817 N N . THR A 1 112 ? -0.274 13.938 -16.303 1.00 86.94 112 THR A N 1
ATOM 818 C CA . THR A 1 112 ? -0.346 13.002 -17.431 1.00 86.94 112 THR A CA 1
ATOM 819 C C . THR A 1 112 ? 0.883 12.086 -17.491 1.00 86.94 112 THR A C 1
ATOM 821 O O . THR A 1 112 ? 1.973 12.499 -17.090 1.00 86.94 112 THR A O 1
ATOM 824 N N . PRO A 1 113 ? 0.753 10.832 -17.968 1.00 87.50 113 PRO A N 1
ATOM 825 C CA . PRO A 1 113 ? 1.897 9.944 -18.171 1.00 87.50 113 PRO A CA 1
ATOM 826 C C . PRO A 1 113 ? 2.938 10.526 -19.136 1.00 87.50 113 PRO A C 1
ATOM 828 O O . PRO A 1 113 ? 2.607 10.946 -20.241 1.00 87.50 113 PRO A O 1
ATOM 831 N N . THR A 1 114 ? 4.209 10.483 -18.744 1.00 86.56 114 THR A N 1
ATOM 832 C CA . THR A 1 114 ? 5.353 10.735 -19.633 1.00 86.56 114 THR A CA 1
ATOM 833 C C . THR A 1 114 ? 5.779 9.450 -20.356 1.00 86.56 114 THR A C 1
ATOM 835 O O . THR A 1 114 ? 5.272 8.364 -20.075 1.00 86.56 114 THR A O 1
ATOM 838 N N . THR A 1 115 ? 6.757 9.542 -21.262 1.00 88.75 115 THR A N 1
ATOM 839 C CA . THR A 1 115 ? 7.370 8.369 -21.918 1.00 88.75 115 THR A CA 1
ATOM 840 C C . THR A 1 115 ? 8.290 7.562 -20.996 1.00 88.75 115 THR A C 1
ATOM 842 O O . THR A 1 115 ? 8.743 6.484 -21.371 1.00 88.75 115 THR A O 1
ATOM 845 N N . SER A 1 116 ? 8.599 8.082 -19.807 1.00 87.06 116 SER A N 1
ATOM 846 C CA . SER A 1 116 ? 9.493 7.446 -18.843 1.00 87.06 116 SER A CA 1
ATOM 847 C C . SER A 1 116 ? 8.718 6.582 -17.855 1.00 87.06 116 SER A C 1
ATOM 849 O O . SER A 1 116 ? 7.615 6.925 -17.425 1.00 87.06 116 SER A O 1
ATOM 851 N N . THR A 1 117 ? 9.339 5.486 -17.426 1.00 87.00 117 THR A N 1
ATOM 852 C CA . THR A 1 117 ? 8.781 4.591 -16.410 1.00 87.00 117 THR A CA 1
ATOM 853 C C . THR A 1 117 ? 9.686 4.462 -15.192 1.00 87.00 117 THR A C 1
ATOM 855 O O . THR A 1 117 ? 10.898 4.634 -15.286 1.00 87.00 117 THR A O 1
ATOM 858 N N . THR A 1 118 ? 9.103 4.100 -14.053 1.00 84.00 118 THR A N 1
ATOM 859 C CA . THR A 1 118 ? 9.808 3.792 -12.804 1.00 84.00 118 THR A CA 1
ATOM 860 C C . THR A 1 118 ? 9.339 2.454 -12.239 1.00 84.00 118 THR A C 1
ATOM 862 O O . THR A 1 118 ? 8.167 2.108 -12.370 1.00 84.00 118 THR A O 1
ATOM 865 N N . SER A 1 119 ? 10.231 1.706 -11.592 1.00 85.31 119 SER A N 1
ATOM 866 C CA . SER A 1 119 ? 9.901 0.494 -10.823 1.00 85.31 119 SER A CA 1
ATOM 867 C C . SER A 1 119 ? 9.585 0.786 -9.352 1.00 85.31 119 SER A C 1
ATOM 869 O O . SER A 1 119 ? 9.457 -0.135 -8.546 1.00 85.31 119 SER A O 1
ATOM 871 N N . ASN A 1 120 ? 9.506 2.067 -8.985 1.00 81.06 120 ASN A N 1
ATOM 872 C CA . ASN A 1 120 ? 9.215 2.503 -7.628 1.00 81.06 120 ASN A CA 1
ATOM 873 C C . ASN A 1 120 ? 7.730 2.837 -7.505 1.00 81.06 120 ASN A C 1
ATOM 875 O O . ASN A 1 120 ? 7.152 3.506 -8.369 1.00 81.06 120 ASN A O 1
ATOM 879 N N . ALA A 1 121 ? 7.122 2.399 -6.411 1.00 79.56 121 ALA A N 1
ATOM 880 C CA . ALA A 1 121 ? 5.776 2.781 -6.037 1.00 79.56 121 ALA A CA 1
ATOM 881 C C . ALA A 1 121 ? 5.752 3.316 -4.610 1.00 79.56 121 ALA A C 1
ATOM 883 O O . ALA A 1 121 ? 6.550 2.942 -3.759 1.00 79.56 121 ALA A O 1
ATOM 884 N N . GLU A 1 122 ? 4.783 4.173 -4.352 1.00 83.25 122 GLU A N 1
ATOM 885 C CA . GLU A 1 122 ? 4.369 4.576 -3.020 1.00 83.25 122 GLU A CA 1
ATOM 886 C C . GLU A 1 122 ? 2.853 4.439 -2.982 1.00 83.25 122 GLU A C 1
ATOM 888 O O . GLU A 1 122 ? 2.178 4.631 -3.999 1.00 83.25 122 GLU A O 1
ATOM 893 N N . TRP A 1 123 ? 2.318 4.058 -1.831 1.00 84.62 123 TRP A N 1
ATOM 894 C CA . TRP A 1 123 ? 0.910 3.739 -1.671 1.00 84.62 123 TRP A CA 1
ATOM 895 C C . TRP A 1 123 ? 0.339 4.455 -0.456 1.00 84.62 123 TRP A C 1
ATOM 897 O O . TRP A 1 123 ? 0.950 4.480 0.613 1.00 84.62 123 TRP A O 1
ATOM 907 N N . VAL A 1 124 ? -0.862 4.994 -0.633 1.00 87.88 124 VAL A N 1
ATOM 908 C CA . VAL A 1 124 ? -1.762 5.385 0.446 1.00 87.88 124 VAL A CA 1
ATOM 909 C C . VAL A 1 124 ? -2.857 4.333 0.514 1.00 87.88 124 VAL A C 1
ATOM 911 O O . VAL A 1 124 ? -3.609 4.143 -0.443 1.00 87.88 124 VAL A O 1
ATOM 914 N N . PHE A 1 125 ? -2.939 3.642 1.641 1.00 89.88 125 PHE A N 1
ATOM 915 C CA . PHE A 1 125 ? -4.007 2.708 1.958 1.00 89.88 125 PHE A CA 1
ATOM 916 C C . PHE A 1 125 ? -5.054 3.441 2.787 1.00 89.88 125 PHE A C 1
ATOM 918 O O . PHE A 1 125 ? -4.717 4.098 3.770 1.00 89.88 125 PHE A O 1
ATOM 925 N N . VAL A 1 126 ? -6.310 3.353 2.366 1.00 91.06 126 VAL A N 1
ATOM 926 C CA . VAL A 1 126 ? -7.450 3.962 3.048 1.00 91.06 126 VAL A CA 1
ATOM 927 C C . VAL A 1 126 ? -8.235 2.830 3.679 1.00 91.06 126 VAL A C 1
ATOM 929 O O . VAL A 1 126 ? -8.745 1.978 2.953 1.00 91.06 126 VAL A O 1
ATOM 932 N N . TYR A 1 127 ? -8.309 2.816 5.004 1.00 90.56 127 TYR A N 1
ATOM 933 C CA . TYR A 1 127 ? -9.043 1.825 5.774 1.00 90.56 127 TYR A CA 1
ATOM 934 C C . TYR A 1 127 ? -10.301 2.435 6.386 1.00 90.56 127 TYR A C 1
ATOM 936 O O . TYR A 1 127 ? -10.230 3.493 7.003 1.00 90.56 127 TYR A O 1
ATOM 944 N N . ASP A 1 128 ? -11.425 1.738 6.260 1.00 92.12 128 ASP A N 1
ATOM 945 C CA . ASP A 1 128 ? -12.596 1.933 7.113 1.00 92.12 128 ASP A CA 1
ATOM 946 C C . ASP A 1 128 ? -12.360 1.156 8.413 1.00 92.12 128 ASP A C 1
ATOM 948 O O . ASP A 1 128 ? -12.140 -0.061 8.388 1.00 92.12 128 ASP A O 1
ATOM 952 N N . VAL A 1 129 ? -12.359 1.873 9.536 1.00 91.25 129 VAL A N 1
ATOM 953 C CA . VAL A 1 129 ? -12.098 1.332 10.877 1.00 91.25 129 VAL A CA 1
ATOM 954 C C . VAL A 1 129 ? -13.343 1.332 11.772 1.00 91.25 129 VAL A C 1
ATOM 956 O O . VAL A 1 129 ? -13.238 1.084 12.970 1.00 91.25 129 VAL A O 1
ATOM 959 N N . THR A 1 130 ? -14.536 1.552 11.206 1.00 90.00 130 THR A N 1
ATOM 960 C CA . THR A 1 130 ? -15.814 1.528 11.948 1.00 90.00 130 THR A CA 1
ATOM 961 C C . THR A 1 130 ? -16.233 0.123 12.386 1.00 90.00 130 THR A C 1
ATOM 963 O O . THR A 1 130 ? -17.029 -0.055 13.310 1.00 90.00 130 THR A O 1
ATOM 966 N N . VAL A 1 131 ? -15.684 -0.899 11.731 1.00 84.38 131 VAL A N 1
ATOM 967 C CA . VAL A 1 131 ? -15.924 -2.314 12.016 1.00 84.38 131 VAL A CA 1
ATOM 968 C C . VAL A 1 131 ? -14.730 -2.941 12.733 1.00 84.38 131 VAL A C 1
ATOM 970 O O . VAL A 1 131 ? -13.587 -2.527 12.562 1.00 84.38 131 VAL A O 1
ATOM 973 N N . ARG A 1 132 ? -14.978 -4.011 13.505 1.00 78.88 132 ARG A N 1
ATOM 974 C CA . ARG A 1 132 ? -13.939 -4.678 14.319 1.00 78.88 132 ARG A CA 1
ATOM 975 C C . ARG A 1 132 ? -12.676 -5.038 13.534 1.00 78.88 132 ARG A C 1
ATOM 977 O O . ARG A 1 132 ? -11.583 -4.884 14.060 1.00 78.88 132 ARG A O 1
ATOM 984 N N . LYS A 1 133 ? -12.830 -5.552 12.313 1.00 83.44 133 LYS A N 1
ATOM 985 C CA . LYS A 1 133 ? -11.721 -5.829 11.398 1.00 83.44 133 LYS A CA 1
ATOM 986 C C . LYS A 1 133 ? -11.741 -4.753 10.314 1.00 83.44 133 LYS A C 1
ATOM 988 O O . LYS A 1 133 ? -12.697 -4.775 9.538 1.00 83.44 133 LYS A O 1
ATOM 993 N N . PRO A 1 134 ? -10.724 -3.879 10.226 1.00 83.50 134 PRO A N 1
ATOM 994 C CA . PRO A 1 134 ? -10.724 -2.816 9.234 1.00 83.50 134 PRO A CA 1
ATOM 995 C C . PRO A 1 134 ? -10.905 -3.350 7.811 1.00 83.50 134 PRO A C 1
ATOM 997 O O . PRO A 1 134 ? -10.439 -4.441 7.467 1.00 83.50 134 PRO A O 1
ATOM 1000 N N . ILE A 1 135 ? -11.591 -2.578 6.979 1.00 88.00 135 ILE A N 1
ATOM 1001 C CA . ILE A 1 135 ? -11.818 -2.880 5.562 1.00 88.00 135 ILE A CA 1
ATOM 1002 C C . ILE A 1 135 ? -10.934 -1.931 4.759 1.00 88.00 135 ILE A C 1
ATOM 1004 O O . ILE A 1 135 ? -10.782 -0.785 5.153 1.00 88.00 135 ILE A O 1
ATOM 1008 N N . LEU A 1 136 ? -10.333 -2.384 3.655 1.00 83.69 136 LEU A N 1
ATOM 1009 C CA . LEU A 1 136 ? -9.548 -1.535 2.748 1.00 83.69 136 LEU A CA 1
ATOM 1010 C C . LEU A 1 136 ? -10.423 -1.111 1.551 1.00 83.69 136 LEU A C 1
ATOM 1012 O O . LEU A 1 136 ? -10.370 -1.778 0.514 1.00 83.69 136 LEU A O 1
ATOM 1016 N N . PRO A 1 137 ? -11.252 -0.054 1.655 1.00 69.50 137 PRO A N 1
ATOM 1017 C CA . PRO A 1 137 ? -12.077 0.406 0.540 1.00 69.50 137 PRO A CA 1
ATOM 1018 C C . PRO A 1 137 ? -11.253 0.950 -0.628 1.00 69.50 137 PRO A C 1
ATOM 1020 O O . PRO A 1 137 ? -11.680 0.849 -1.777 1.00 69.50 137 PRO A O 1
ATOM 1023 N N . GLN A 1 138 ? -10.082 1.538 -0.362 1.00 78.12 138 GLN A N 1
ATOM 1024 C CA . GLN A 1 138 ? -9.307 2.213 -1.395 1.00 78.12 138 GLN A CA 1
ATOM 1025 C C . GLN A 1 138 ? -7.802 2.093 -1.161 1.00 78.12 138 GLN A C 1
ATOM 1027 O O . GLN A 1 138 ? -7.298 2.114 -0.040 1.00 78.12 138 GLN A O 1
ATOM 1032 N N . LYS A 1 139 ? -7.070 2.024 -2.271 1.00 81.88 139 LYS A N 1
ATOM 1033 C CA . LYS A 1 139 ? -5.624 2.223 -2.324 1.00 81.88 139 LYS A CA 1
ATOM 1034 C C . LYS A 1 139 ? -5.314 3.217 -3.428 1.00 81.88 139 LYS A C 1
ATOM 1036 O O . LYS A 1 139 ? -5.850 3.119 -4.532 1.00 81.88 139 LYS A O 1
ATOM 1041 N N . ILE A 1 140 ? -4.458 4.174 -3.124 1.00 75.81 140 ILE A N 1
ATOM 1042 C CA . ILE A 1 140 ? -4.043 5.217 -4.050 1.00 75.81 140 ILE A CA 1
ATOM 1043 C C . ILE A 1 140 ? -2.551 5.048 -4.248 1.00 75.81 140 ILE A C 1
ATOM 1045 O O . ILE A 1 140 ? -1.779 5.083 -3.292 1.00 75.81 140 ILE A O 1
ATOM 1049 N N . LYS A 1 141 ? -2.135 4.868 -5.497 1.00 75.06 141 LYS A N 1
ATOM 1050 C CA . LYS A 1 141 ? -0.720 4.951 -5.823 1.00 75.06 141 LYS A CA 1
ATOM 1051 C C . LYS A 1 141 ? -0.313 6.421 -5.801 1.00 75.06 141 LYS A C 1
ATOM 1053 O O . LYS A 1 141 ? -0.870 7.220 -6.552 1.00 75.06 141 LYS A O 1
ATOM 1058 N N . HIS A 1 142 ? 0.660 6.771 -4.972 1.00 68.56 142 HIS A N 1
ATOM 1059 C CA . HIS A 1 142 ? 1.240 8.104 -4.989 1.00 68.56 142 HIS A CA 1
ATOM 1060 C C . HIS A 1 142 ? 2.064 8.282 -6.284 1.00 68.56 142 HIS A C 1
ATOM 1062 O O . HIS A 1 142 ? 2.865 7.403 -6.639 1.00 68.56 142 HIS A O 1
ATOM 1068 N N . PRO A 1 143 ? 1.838 9.362 -7.053 1.00 64.88 143 PRO A N 1
ATOM 1069 C CA . PRO A 1 143 ? 2.565 9.602 -8.288 1.00 64.88 143 PRO A CA 1
ATOM 1070 C C . PRO A 1 143 ? 4.052 9.830 -8.041 1.00 64.88 143 PRO A C 1
ATOM 1072 O O . PRO A 1 143 ? 4.440 10.650 -7.214 1.00 64.88 143 PRO A O 1
ATOM 1075 N N . HIS A 1 144 ? 4.890 9.170 -8.836 1.00 66.44 144 HIS A N 1
ATOM 1076 C CA . HIS A 1 144 ? 6.288 9.553 -8.930 1.00 66.44 144 HIS A CA 1
ATOM 1077 C C . HIS A 1 144 ? 6.431 10.604 -10.030 1.00 66.44 144 HIS A C 1
ATOM 1079 O O . HIS A 1 144 ? 6.076 10.352 -11.186 1.00 66.44 144 HIS A O 1
ATOM 1085 N N . TYR A 1 145 ? 6.968 11.762 -9.664 1.00 60.25 145 TYR A N 1
ATOM 1086 C CA . TYR A 1 145 ? 7.302 12.838 -10.591 1.00 60.25 145 TYR A CA 1
ATOM 1087 C C . TYR A 1 145 ? 8.789 12.762 -10.949 1.00 60.25 145 TYR A C 1
ATOM 1089 O O . TYR A 1 145 ? 9.610 12.320 -10.143 1.00 60.25 145 TYR A O 1
ATOM 1097 N N . LEU A 1 146 ? 9.159 13.172 -12.161 1.00 49.78 146 LEU A N 1
ATOM 1098 C CA . LEU A 1 146 ? 10.567 13.282 -12.547 1.00 49.78 146 LEU A CA 1
ATOM 1099 C C . LEU A 1 146 ? 11.281 14.314 -11.649 1.00 49.78 146 LEU A C 1
ATOM 1101 O O . LEU A 1 146 ? 10.752 15.401 -11.410 1.00 49.78 146 LEU A O 1
ATOM 1105 N N . HIS A 1 147 ? 12.469 13.976 -11.136 1.00 51.91 147 HIS A N 1
ATOM 1106 C CA . HIS A 1 147 ? 13.233 14.849 -10.241 1.00 51.91 147 HIS A CA 1
ATOM 1107 C C . HIS A 1 147 ? 14.031 15.937 -10.994 1.00 51.91 147 HIS A C 1
ATOM 1109 O O . HIS A 1 147 ? 14.543 15.723 -12.087 1.00 51.91 147 HIS A O 1
ATOM 1115 N N . TRP A 1 148 ? 14.115 17.089 -10.318 1.00 31.55 148 TRP A N 1
ATOM 1116 C CA . TRP A 1 148 ? 14.858 18.345 -10.528 1.00 31.55 148 TRP A CA 1
ATOM 1117 C C . TRP A 1 148 ? 16.189 18.288 -11.320 1.00 31.55 148 TRP A C 1
ATOM 1119 O O . TRP A 1 148 ? 17.004 17.404 -11.052 1.00 31.55 148 TRP A O 1
ATOM 1129 N N . PRO A 1 149 ? 16.489 19.267 -12.205 1.00 37.00 149 PRO A N 1
ATOM 1130 C CA . PRO A 1 149 ? 17.756 19.311 -12.932 1.00 37.00 149 PRO A CA 1
ATOM 1131 C C . PRO A 1 149 ? 18.923 19.433 -11.948 1.00 37.00 149 PRO A C 1
ATOM 1133 O O . PRO A 1 149 ? 18.958 20.343 -11.116 1.00 37.00 149 PRO A O 1
ATO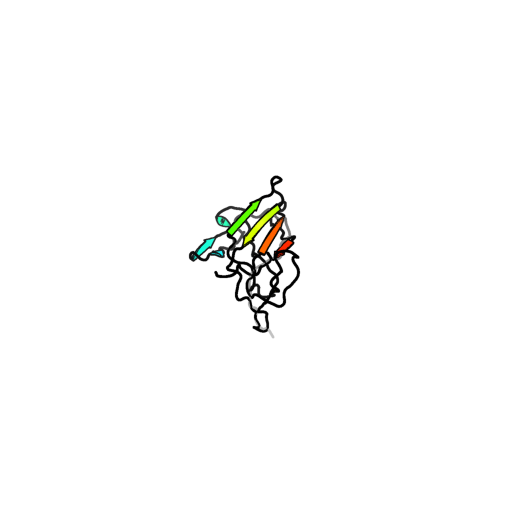M 1136 N N . ARG A 1 150 ? 19.898 18.522 -12.044 1.00 46.47 150 ARG A N 1
ATOM 1137 C CA . ARG A 1 150 ? 21.205 18.755 -11.426 1.00 46.47 150 ARG A CA 1
ATOM 1138 C C . ARG A 1 150 ? 21.795 19.993 -12.104 1.00 46.47 150 ARG A C 1
ATOM 1140 O O . ARG A 1 150 ? 21.958 19.989 -13.323 1.00 46.47 150 ARG A O 1
ATOM 1147 N N . ARG A 1 151 ? 22.004 21.053 -11.325 1.00 47.88 151 ARG A N 1
ATOM 1148 C CA . ARG A 1 151 ? 22.896 22.146 -11.716 1.00 47.88 151 ARG A CA 1
ATOM 1149 C C . ARG A 1 151 ? 24.336 21.679 -11.593 1.00 47.88 151 ARG A C 1
ATOM 1151 O O . ARG A 1 151 ? 24.584 20.843 -10.694 1.00 47.88 151 ARG A O 1
#

Foldseek 3Di:
DDDDDDDDDDDDDDDDDDPDPDDPPPPPQPQQADQDPVRDGDGCVVDPLDDDDWQQPVQEPVSPQTDDAFPDWDADPVRFKIKTKHDDPSFQDAHPVRHQDKDFAAAPPPRHGDPDIGRDWIKIFIWGPPDSDIDGPDMDIDHHHDDDDDD

Sequence (151 aa):
MPLLLTMIPGIPLIAGQTDTIRSVDDVTFKTDGVRVTSSQRITPLAAPGSYIMPLATALRTDENANGGYAVTSALSPDETILLVLTSGSNTGYNKEDGTPTVYPVLDRNTGTPTTSTTSNAEWVFVYDVTVRKPILPQKIKHPHYLHWPRR

Radius of gyration: 26.79 Å; chains: 1; bounding box: 51×99×50 Å